Protein AF-M9VW83-F1 (afdb_monomer_lite)

pLDDT: mean 87.37, std 6.97, range [63.47, 95.56]

InterPro domains:
  IPR001694 NADH:ubiquinone oxidoreductase, subunit 1/F420H2 oxidoreductase subunit H [PF00146] (6-55)
  IPR001694 NADH:ubiquinone oxidoreductase, subunit 1/F420H2 oxidoreductase subunit H [PTHR11432] (4-55)

Organism: NCBI:txid1317540

Foldseek 3Di:
DVVVVVVVVVVVVVVLVVLVVVQVVQQVVCVVVVHGGQQPPPHRNPCVSVVVVVD

Radius of gyration: 14.63 Å; chains: 1; bounding box: 32×18×43 Å

Structure (mmCIF, N/CA/C/O backbone):
data_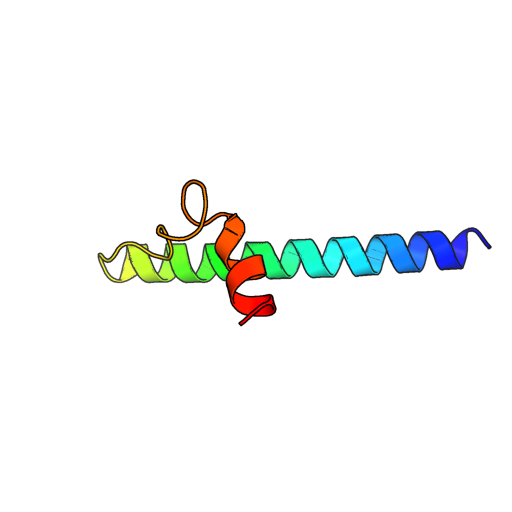AF-M9VW83-F1
#
_entry.id   AF-M9VW83-F1
#
loop_
_atom_site.group_PDB
_atom_site.id
_atom_site.type_symbol
_atom_site.label_atom_id
_atom_site.label_alt_id
_atom_site.label_comp_id
_atom_site.label_asym_id
_atom_site.label_entity_id
_atom_site.label_seq_id
_atom_site.pdbx_PDB_ins_code
_atom_site.Cartn_x
_atom_site.Cartn_y
_atom_site.Cartn_z
_atom_site.occupancy
_atom_site.B_iso_or_equiv
_atom_site.auth_seq_id
_atom_site.auth_comp_id
_atom_site.auth_asym_id
_atom_site.auth_atom_id
_atom_site.pdbx_PDB_model_num
ATOM 1 N N . LYS A 1 1 ? 16.669 -4.276 -26.042 1.00 63.47 1 LYS A N 1
ATOM 2 C CA . LYS A 1 1 ? 15.205 -4.550 -26.034 1.00 63.47 1 LYS A CA 1
ATOM 3 C C . LYS A 1 1 ? 14.726 -5.128 -24.699 1.00 63.47 1 LYS A C 1
ATOM 5 O O . LYS A 1 1 ? 13.895 -4.482 -24.081 1.00 63.47 1 LYS A O 1
ATOM 10 N N . ILE A 1 2 ? 15.290 -6.245 -24.210 1.00 83.94 2 ILE A N 1
ATOM 11 C CA . ILE A 1 2 ? 14.937 -6.847 -22.900 1.00 83.94 2 ILE A CA 1
ATOM 12 C C . ILE A 1 2 ? 15.054 -5.857 -21.726 1.00 83.94 2 ILE A C 1
ATOM 14 O O . ILE A 1 2 ? 14.189 -5.825 -20.861 1.00 83.94 2 ILE A O 1
ATOM 18 N N . PHE A 1 3 ? 16.077 -4.993 -21.738 1.00 86.38 3 PHE A N 1
ATOM 19 C CA . PHE A 1 3 ? 16.298 -4.005 -20.678 1.00 86.38 3 PHE A CA 1
ATOM 20 C C . PHE A 1 3 ? 15.132 -3.016 -20.521 1.00 86.38 3 PHE A C 1
ATOM 22 O O . PHE A 1 3 ? 14.727 -2.732 -19.402 1.00 86.38 3 PHE A O 1
ATOM 29 N N . LEU A 1 4 ? 14.545 -2.552 -21.631 1.00 90.12 4 LEU A N 1
ATOM 30 C CA . LEU A 1 4 ? 13.400 -1.637 -21.598 1.00 90.12 4 LEU A CA 1
ATOM 31 C C . LEU A 1 4 ? 12.159 -2.325 -21.011 1.00 90.12 4 LEU A C 1
ATOM 33 O O . LEU A 1 4 ? 11.448 -1.732 -20.210 1.00 90.12 4 LEU A O 1
ATOM 37 N N . VAL A 1 5 ? 11.927 -3.589 -21.380 1.00 91.38 5 VAL A N 1
ATOM 38 C CA . VAL A 1 5 ? 10.806 -4.386 -20.857 1.00 91.38 5 VAL A CA 1
ATOM 39 C C . VAL A 1 5 ? 10.971 -4.627 -19.356 1.00 91.38 5 VAL A C 1
ATOM 41 O O . VAL A 1 5 ? 10.031 -4.407 -18.601 1.00 91.38 5 VAL A O 1
ATOM 44 N N . ASN A 1 6 ? 12.174 -5.000 -18.910 1.00 92.00 6 ASN A N 1
ATOM 45 C CA . ASN A 1 6 ? 12.468 -5.190 -17.489 1.00 92.00 6 ASN A CA 1
ATOM 46 C C . ASN A 1 6 ? 12.318 -3.890 -16.697 1.00 92.00 6 ASN A C 1
ATOM 48 O O . ASN A 1 6 ? 11.726 -3.902 -15.623 1.00 92.00 6 ASN A O 1
ATOM 52 N N . PHE A 1 7 ? 12.804 -2.769 -17.234 1.00 92.19 7 PHE A N 1
ATOM 53 C CA . PHE A 1 7 ? 12.645 -1.462 -16.601 1.00 92.19 7 PHE A CA 1
ATOM 54 C C . PHE A 1 7 ? 11.164 -1.107 -16.420 1.00 92.19 7 PHE A C 1
ATOM 56 O O . PHE A 1 7 ? 10.746 -0.794 -15.309 1.00 92.19 7 PHE A O 1
ATOM 63 N N . LEU A 1 8 ? 10.352 -1.258 -17.473 1.00 92.88 8 LEU A N 1
ATOM 64 C CA . LEU A 1 8 ? 8.907 -1.023 -17.410 1.00 92.88 8 LEU A CA 1
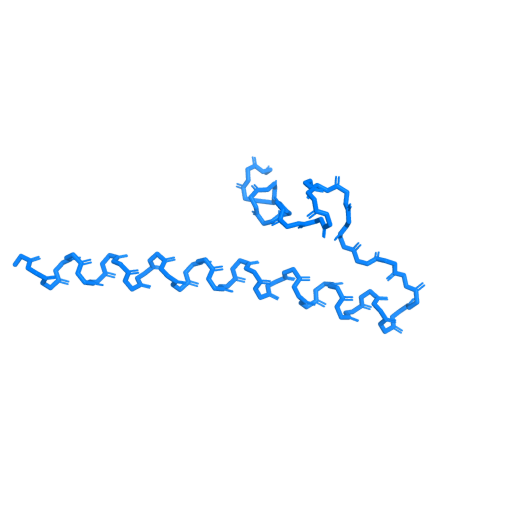ATOM 65 C C . LEU A 1 8 ? 8.210 -1.934 -16.388 1.00 92.88 8 LEU A C 1
ATOM 67 O O . LEU A 1 8 ? 7.391 -1.456 -15.603 1.00 92.88 8 LEU A O 1
ATOM 71 N N . LEU A 1 9 ? 8.552 -3.225 -16.357 1.00 93.56 9 LEU A N 1
ATOM 72 C CA . LEU A 1 9 ? 7.994 -4.177 -15.391 1.00 93.56 9 LEU A CA 1
ATOM 73 C C . LEU A 1 9 ? 8.326 -3.786 -13.945 1.00 93.56 9 LEU A C 1
ATOM 75 O O . LEU A 1 9 ? 7.445 -3.806 -13.085 1.00 93.56 9 LEU A O 1
ATOM 79 N N . ILE A 1 10 ? 9.572 -3.384 -13.684 1.00 94.88 10 ILE A N 1
ATOM 80 C CA . ILE A 1 10 ? 10.016 -2.939 -12.359 1.00 94.88 10 ILE A CA 1
ATOM 81 C C . ILE A 1 10 ? 9.249 -1.682 -11.933 1.00 94.88 10 ILE A C 1
ATOM 83 O O . ILE A 1 10 ? 8.722 -1.638 -10.821 1.00 94.88 10 ILE A O 1
ATOM 87 N N . THR A 1 11 ? 9.123 -0.683 -12.813 1.00 93.06 11 THR A N 1
ATOM 88 C CA . THR A 1 11 ? 8.388 0.553 -12.504 1.00 93.06 11 THR A CA 1
ATOM 89 C C . THR A 1 11 ? 6.924 0.273 -12.155 1.00 93.06 11 THR A C 1
ATOM 91 O O . THR A 1 11 ? 6.417 0.797 -11.163 1.00 93.06 11 THR A O 1
ATOM 94 N N . ILE A 1 12 ? 6.252 -0.593 -12.919 1.00 95.06 12 ILE A N 1
ATOM 95 C CA . ILE A 1 12 ? 4.853 -0.974 -12.672 1.00 95.06 12 ILE A CA 1
ATOM 96 C C . ILE A 1 12 ? 4.709 -1.703 -11.330 1.00 95.06 12 ILE A C 1
ATOM 98 O O . ILE A 1 12 ? 3.811 -1.388 -10.547 1.00 95.06 12 ILE A O 1
ATOM 102 N N . SER A 1 13 ? 5.615 -2.637 -11.026 1.00 93.62 13 SER A N 1
ATOM 103 C CA . SER A 1 13 ? 5.598 -3.371 -9.757 1.00 93.62 13 SER A CA 1
ATOM 104 C C . SER A 1 13 ? 5.770 -2.446 -8.549 1.00 93.62 13 SER A C 1
ATOM 106 O O . SER A 1 13 ? 5.108 -2.637 -7.528 1.00 93.62 13 SER A O 1
ATOM 108 N N . ILE A 1 14 ? 6.634 -1.431 -8.654 1.00 95.56 14 ILE A N 1
ATOM 109 C CA . ILE A 1 14 ? 6.860 -0.455 -7.580 1.00 95.56 14 ILE A CA 1
ATOM 110 C C . ILE A 1 14 ? 5.606 0.396 -7.350 1.00 95.56 14 ILE A C 1
ATOM 112 O O . ILE A 1 14 ? 5.183 0.554 -6.206 1.00 95.56 14 ILE A O 1
ATOM 116 N N . LEU A 1 15 ? 4.971 0.893 -8.418 1.00 92.19 15 LEU A N 1
ATOM 117 C CA . LEU A 1 15 ? 3.742 1.692 -8.325 1.00 92.19 15 LEU A CA 1
ATOM 118 C C . LEU A 1 15 ? 2.615 0.932 -7.614 1.00 92.19 15 LEU A C 1
ATOM 120 O O . LEU A 1 15 ? 1.960 1.473 -6.723 1.00 92.19 15 LEU A O 1
ATOM 124 N N . ILE A 1 16 ? 2.435 -0.343 -7.960 1.00 92.25 16 ILE A N 1
ATOM 125 C CA . ILE A 1 16 ? 1.437 -1.213 -7.330 1.00 92.25 16 ILE A CA 1
ATOM 126 C C . ILE A 1 16 ? 1.765 -1.443 -5.850 1.00 92.25 16 ILE A C 1
ATOM 128 O O . ILE A 1 16 ? 0.879 -1.345 -5.000 1.00 92.25 16 ILE A O 1
ATOM 132 N N . SER A 1 17 ? 3.034 -1.698 -5.520 1.00 93.81 17 SER A N 1
ATOM 133 C CA . SER A 1 17 ? 3.459 -1.891 -4.131 1.00 93.81 17 SER A CA 1
ATOM 134 C C . SE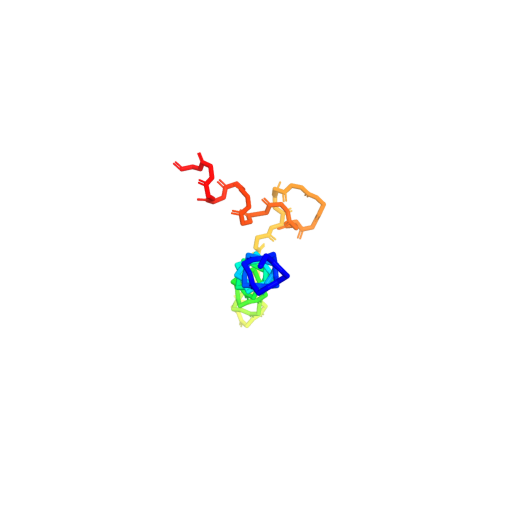R A 1 17 ? 3.186 -0.653 -3.273 1.00 93.81 17 SER A C 1
ATOM 136 O O . SER A 1 17 ? 2.665 -0.775 -2.165 1.00 93.81 17 SER A O 1
ATOM 138 N N . VAL A 1 18 ? 3.497 0.542 -3.782 1.00 94.50 18 VAL A N 1
ATOM 139 C CA . VAL A 1 18 ? 3.262 1.805 -3.067 1.00 94.50 18 VAL A CA 1
ATOM 140 C C . VAL A 1 18 ? 1.763 2.048 -2.880 1.00 94.50 18 VAL A C 1
ATOM 142 O O . VAL A 1 18 ? 1.330 2.382 -1.778 1.00 94.50 18 VAL A O 1
ATOM 145 N N . ALA A 1 19 ?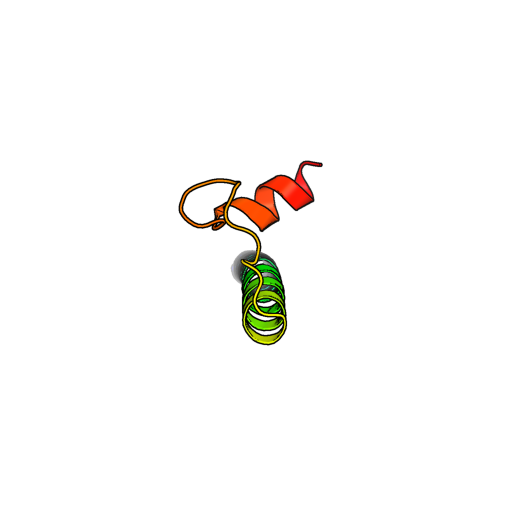 0.951 1.802 -3.911 1.00 90.19 19 ALA A N 1
ATOM 146 C CA . ALA A 1 19 ? -0.501 1.939 -3.836 1.00 90.19 19 ALA A CA 1
ATOM 147 C C . ALA A 1 19 ? -1.110 1.088 -2.705 1.00 90.19 19 ALA A C 1
ATOM 149 O O . ALA A 1 19 ? -1.887 1.601 -1.899 1.00 90.19 19 ALA A O 1
ATOM 150 N N . PHE A 1 20 ? -0.717 -0.182 -2.573 1.00 90.25 20 PHE A N 1
ATOM 151 C CA . PHE A 1 20 ? -1.195 -1.037 -1.479 1.00 90.25 20 PHE A CA 1
ATOM 152 C C . PHE A 1 20 ? -0.626 -0.650 -0.111 1.00 90.25 20 PHE A C 1
ATOM 154 O O . PHE A 1 20 ? -1.348 -0.718 0.890 1.00 90.25 20 PHE A O 1
ATOM 161 N N . TYR A 1 21 ? 0.629 -0.201 -0.062 1.00 91.69 21 TYR A N 1
ATOM 162 C CA . TYR A 1 21 ? 1.259 0.265 1.172 1.00 91.69 21 TYR A CA 1
ATOM 163 C C . TYR A 1 21 ? 0.478 1.428 1.808 1.00 91.69 21 TYR A C 1
ATOM 165 O O . TYR A 1 21 ? 0.227 1.416 3.013 1.00 91.69 21 TYR A O 1
ATOM 173 N N . THR A 1 22 ? -0.025 2.371 1.002 1.00 90.94 22 THR A N 1
ATOM 174 C CA . THR A 1 22 ? -0.838 3.492 1.517 1.00 90.94 22 THR A CA 1
ATOM 175 C C . THR A 1 22 ? -2.170 3.057 2.147 1.00 90.94 22 THR A C 1
ATOM 177 O O . THR A 1 22 ? -2.596 3.625 3.156 1.00 90.94 22 THR A O 1
ATOM 180 N N . ILE A 1 23 ? -2.842 2.024 1.614 1.00 91.31 23 ILE A N 1
ATOM 181 C CA . ILE A 1 23 ? -4.066 1.480 2.237 1.00 91.31 23 ILE A CA 1
ATOM 182 C C . ILE A 1 23 ? -3.733 0.887 3.603 1.00 91.31 23 ILE A C 1
ATOM 184 O O . ILE A 1 23 ? -4.480 1.083 4.564 1.00 91.31 23 ILE A O 1
ATOM 188 N N . LEU A 1 24 ? -2.637 0.130 3.672 1.00 90.06 24 LEU A N 1
ATOM 189 C CA . LEU A 1 24 ? -2.201 -0.548 4.884 1.00 90.06 24 LEU A CA 1
ATOM 190 C C . LEU A 1 24 ? -1.916 0.465 5.994 1.00 90.06 24 LEU A C 1
ATOM 192 O O . LEU A 1 24 ? -2.450 0.313 7.090 1.00 90.06 24 LEU A O 1
ATOM 196 N N . GLU A 1 25 ? -1.190 1.540 5.692 1.00 92.44 25 GLU A N 1
ATOM 197 C CA . GLU A 1 25 ? -0.947 2.639 6.630 1.00 92.44 25 GLU A CA 1
ATOM 198 C C . GLU A 1 25 ? -2.266 3.231 7.159 1.00 92.44 25 GLU A C 1
ATOM 200 O O . GLU A 1 25 ? -2.483 3.309 8.371 1.00 92.44 25 GLU A O 1
ATOM 205 N N . ARG A 1 26 ? -3.211 3.562 6.264 1.00 90.62 26 ARG A N 1
ATOM 206 C CA . ARG A 1 26 ? -4.527 4.109 6.649 1.00 90.62 26 ARG A CA 1
ATOM 207 C C . ARG A 1 26 ? -5.360 3.128 7.475 1.00 90.62 26 ARG A C 1
ATOM 209 O O . ARG A 1 26 ? -6.138 3.561 8.327 1.00 90.62 26 ARG A O 1
ATOM 216 N N . LYS A 1 27 ? -5.228 1.819 7.237 1.00 88.75 27 LYS A N 1
ATOM 217 C CA . LYS A 1 27 ? -5.883 0.787 8.052 1.00 88.75 27 LYS A CA 1
ATOM 218 C C . LYS A 1 27 ? -5.256 0.701 9.439 1.00 88.75 27 LYS A C 1
ATOM 220 O O . LYS A 1 27 ? -6.005 0.716 10.409 1.00 88.75 27 LYS A O 1
ATOM 225 N N . ILE A 1 28 ? -3.926 0.688 9.543 1.00 92.44 28 ILE A N 1
ATOM 226 C CA . ILE A 1 28 ? -3.204 0.661 10.825 1.00 92.44 28 ILE A CA 1
ATOM 227 C C . ILE A 1 28 ? -3.538 1.896 11.665 1.00 92.44 28 ILE A C 1
ATOM 229 O O . ILE A 1 28 ? -3.939 1.754 12.817 1.00 92.44 28 ILE A O 1
ATOM 233 N N . LEU A 1 29 ? -3.465 3.095 11.082 1.00 91.62 29 LEU A N 1
ATOM 234 C CA . LEU A 1 29 ? -3.829 4.339 11.767 1.00 91.62 29 LEU A CA 1
ATOM 235 C C . LEU A 1 29 ? -5.296 4.345 12.212 1.00 91.62 29 LEU A C 1
ATOM 237 O O . LEU A 1 29 ? -5.606 4.830 13.297 1.00 91.62 29 LEU A O 1
ATOM 241 N N . GLY A 1 30 ? -6.196 3.773 11.406 1.00 90.94 30 GLY A N 1
ATOM 242 C CA . GLY A 1 30 ? -7.585 3.561 11.803 1.00 90.94 30 GLY A CA 1
ATOM 243 C C . GLY A 1 30 ? -7.689 2.671 13.042 1.00 90.94 30 GLY A C 1
ATOM 244 O O . GLY A 1 30 ? -8.318 3.066 14.024 1.00 90.94 30 GLY A O 1
ATOM 245 N N . TYR A 1 31 ? -7.022 1.514 13.030 1.00 91.81 31 TYR A N 1
ATOM 246 C CA . TYR A 1 31 ? -7.040 0.579 14.156 1.00 91.81 31 TYR A CA 1
ATOM 247 C C . TYR A 1 31 ? -6.476 1.194 15.441 1.00 91.81 31 TYR A C 1
ATOM 249 O O . TYR A 1 31 ? -7.081 1.023 16.496 1.00 91.81 31 TYR A O 1
ATOM 257 N N . ILE A 1 32 ? -5.389 1.969 15.352 1.00 95.31 32 ILE A N 1
ATOM 258 C CA . ILE A 1 32 ? -4.812 2.700 16.495 1.00 95.31 32 ILE A CA 1
ATOM 259 C C . ILE A 1 32 ? -5.811 3.721 17.060 1.00 95.31 32 ILE A C 1
ATOM 261 O O . ILE A 1 32 ? -5.909 3.899 18.270 1.00 95.31 32 ILE A O 1
ATOM 265 N N . GLN A 1 33 ? -6.580 4.376 16.192 1.00 95.06 33 GLN A N 1
ATOM 266 C CA . GLN A 1 33 ? -7.561 5.400 16.561 1.00 95.06 33 GLN A CA 1
ATOM 267 C C . GLN A 1 33 ? -8.960 4.832 16.875 1.00 95.06 33 GLN A C 1
ATOM 269 O O . GLN A 1 33 ? -9.913 5.602 16.960 1.00 95.06 33 GLN A O 1
ATOM 274 N N . ILE A 1 34 ? -9.116 3.506 17.013 1.00 89.50 34 ILE A N 1
ATOM 275 C CA . ILE A 1 34 ? -10.407 2.831 17.275 1.00 89.50 34 ILE A CA 1
ATOM 276 C C . ILE A 1 34 ? -11.475 3.225 16.228 1.00 89.50 34 ILE A C 1
ATOM 278 O O . ILE A 1 34 ? -12.671 3.322 16.493 1.00 89.50 34 ILE A O 1
ATOM 282 N N . ARG A 1 35 ? -11.054 3.444 14.979 1.00 91.25 35 ARG A N 1
ATOM 283 C CA . ARG A 1 35 ? -11.955 3.677 13.844 1.00 91.25 35 ARG A CA 1
ATOM 284 C C . ARG A 1 35 ? -11.626 2.730 12.704 1.00 91.25 35 ARG A C 1
ATOM 286 O O . ARG A 1 35 ? -10.482 2.359 12.475 1.00 91.25 35 ARG A O 1
ATOM 293 N N . LYS A 1 36 ? -12.627 2.336 11.923 1.00 78.56 36 LYS A N 1
ATOM 294 C CA . LYS A 1 36 ? -12.347 1.538 10.726 1.00 78.56 36 LYS A CA 1
ATOM 295 C C . LYS A 1 36 ? -11.664 2.431 9.688 1.00 78.56 36 LYS A C 1
ATOM 297 O O . LYS A 1 36 ? -12.162 3.510 9.368 1.00 78.56 36 LYS A O 1
ATOM 302 N N . GLY A 1 37 ? -10.515 1.977 9.189 1.00 84.31 37 GLY A N 1
ATOM 303 C CA . GLY A 1 37 ? -9.868 2.551 8.011 1.00 84.31 37 GLY A CA 1
ATOM 304 C C . GLY A 1 37 ? -10.730 2.381 6.747 1.00 84.31 37 GLY A C 1
ATOM 305 O O . GLY A 1 37 ? -11.881 1.942 6.830 1.00 84.31 37 GLY A O 1
ATOM 306 N N . PRO A 1 38 ? -10.202 2.711 5.559 1.00 82.06 38 PRO A N 1
ATOM 307 C CA . PRO A 1 38 ? -10.963 2.638 4.313 1.00 82.06 38 PRO A CA 1
ATOM 308 C C . PRO A 1 38 ? -11.545 1.230 4.092 1.00 82.06 38 PRO A C 1
ATOM 310 O O . PRO A 1 38 ? -10.806 0.254 3.971 1.00 82.06 38 PRO A O 1
ATOM 313 N N . ASN A 1 39 ? -12.882 1.134 4.075 1.00 79.50 39 ASN A N 1
ATOM 314 C CA . ASN A 1 39 ? -13.633 -0.124 3.934 1.00 79.50 39 ASN A CA 1
ATOM 315 C C . ASN A 1 39 ? -14.795 -0.032 2.922 1.00 79.50 39 ASN A C 1
ATOM 317 O O . ASN A 1 39 ? -15.560 -0.979 2.786 1.00 79.50 39 ASN A O 1
ATOM 321 N N . LYS A 1 40 ? -14.981 1.124 2.262 1.00 69.81 40 LYS A N 1
ATOM 322 C CA . LYS A 1 40 ? -16.199 1.433 1.484 1.00 69.81 40 LYS A CA 1
ATOM 323 C C . LYS A 1 40 ? -16.068 1.176 -0.024 1.00 69.81 40 LYS A C 1
ATOM 325 O O . LYS A 1 40 ? -17.072 0.919 -0.673 1.00 69.81 40 LYS A O 1
ATOM 330 N N . VAL A 1 41 ? -14.860 1.248 -0.583 1.00 78.31 41 VAL A N 1
ATOM 331 C 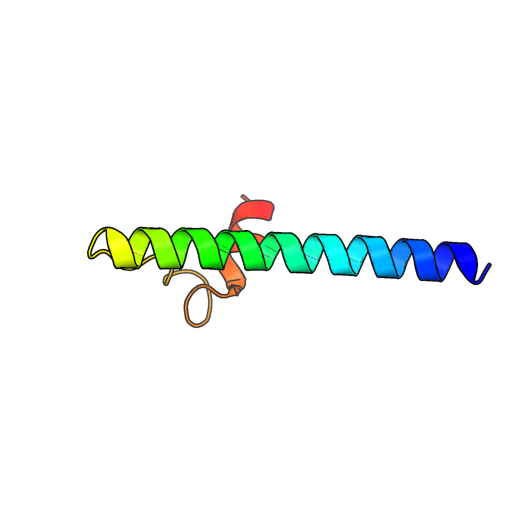CA . VAL A 1 41 ? -14.605 1.091 -2.029 1.00 78.31 41 VAL A CA 1
ATOM 332 C C . VAL A 1 41 ? -14.049 -0.300 -2.344 1.00 78.31 41 VAL A C 1
ATOM 334 O O . VAL A 1 41 ? -12.934 -0.653 -1.960 1.00 78.31 41 VAL A O 1
ATOM 337 N N . GLY A 1 42 ? -14.848 -1.105 -3.049 1.00 81.81 42 GLY A N 1
ATOM 338 C CA . GLY A 1 42 ? -14.543 -2.506 -3.359 1.00 81.81 42 GLY A CA 1
ATOM 339 C C . GLY A 1 42 ? -14.664 -3.452 -2.159 1.00 81.81 42 GLY A C 1
ATOM 340 O O . GLY A 1 42 ? -15.176 -3.089 -1.101 1.00 81.81 42 GLY A O 1
ATOM 341 N N . PHE A 1 43 ? -14.165 -4.681 -2.312 1.00 76.56 43 PHE A N 1
ATOM 342 C CA . PHE A 1 43 ? -14.141 -5.670 -1.231 1.00 76.56 43 PHE A CA 1
ATOM 343 C C . PHE A 1 43 ? -13.108 -5.254 -0.168 1.00 76.56 43 PHE A C 1
ATOM 345 O O . PHE A 1 43 ? -11.923 -5.131 -0.470 1.00 76.56 43 PHE A O 1
ATOM 352 N N . LEU A 1 44 ? -13.551 -4.968 1.062 1.00 77.88 44 LEU A N 1
ATOM 353 C CA . LEU A 1 44 ? -12.708 -4.518 2.185 1.00 77.88 44 LEU A CA 1
ATOM 354 C C . LEU A 1 44 ? -11.804 -3.291 1.903 1.00 77.88 44 LEU A C 1
ATOM 356 O O . LEU A 1 44 ? -10.760 -3.129 2.543 1.00 77.88 44 LEU A O 1
ATOM 360 N N . GLY A 1 45 ? -12.156 -2.412 0.959 1.00 81.06 45 GLY A N 1
ATOM 361 C CA . GLY A 1 45 ? -11.330 -1.237 0.641 1.00 81.06 45 GLY A CA 1
ATOM 362 C C . GLY A 1 45 ? -10.135 -1.509 -0.285 1.00 81.06 45 GLY A C 1
ATOM 363 O O . GLY A 1 45 ? -9.300 -0.626 -0.449 1.00 81.06 45 GLY A O 1
ATOM 364 N N . ILE A 1 46 ? -10.019 -2.701 -0.888 1.00 83.62 46 ILE A N 1
ATOM 365 C CA . ILE A 1 46 ? -8.898 -3.066 -1.784 1.00 83.62 46 ILE A CA 1
ATOM 366 C C . ILE A 1 46 ? -8.819 -2.144 -3.009 1.00 83.62 46 ILE A C 1
ATOM 368 O O . ILE A 1 46 ? -7.728 -1.856 -3.491 1.00 83.62 46 ILE A O 1
ATOM 372 N N . LEU A 1 47 ? -9.962 -1.648 -3.491 1.00 85.69 47 LEU A N 1
ATOM 373 C CA . LEU A 1 47 ? -10.026 -0.758 -4.655 1.00 85.69 47 LEU A CA 1
ATOM 374 C C . LEU A 1 47 ? -9.827 0.727 -4.302 1.00 85.69 47 LEU A C 1
ATOM 376 O O . LEU A 1 47 ? -9.904 1.580 -5.184 1.00 85.69 47 LEU A O 1
ATOM 380 N N . GLN A 1 48 ? -9.540 1.055 -3.038 1.00 86.56 48 GLN A N 1
ATOM 381 C CA . GLN A 1 48 ? -9.290 2.431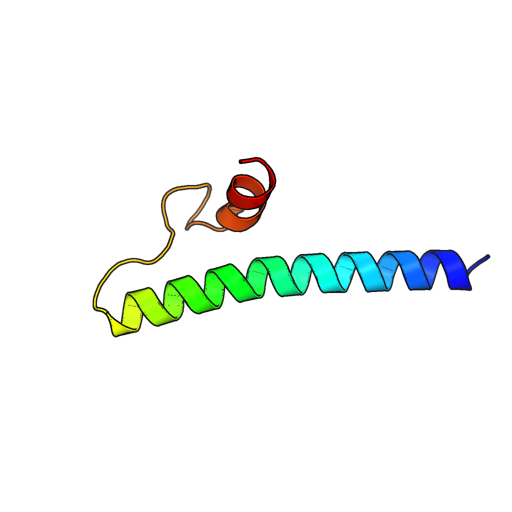 -2.599 1.00 86.56 48 GLN A CA 1
ATOM 382 C C . GLN A 1 48 ? -8.209 3.185 -3.392 1.00 86.56 48 GLN A C 1
ATOM 384 O O . GLN A 1 48 ? -8.489 4.319 -3.765 1.00 86.56 48 GLN A O 1
ATOM 389 N N . PRO A 1 49 ? -7.023 2.631 -3.699 1.00 84.31 49 PRO A N 1
ATOM 390 C CA . PRO A 1 49 ? -5.972 3.389 -4.371 1.00 84.31 49 PRO A CA 1
ATOM 391 C C . PRO A 1 49 ? -6.332 3.686 -5.826 1.00 84.31 49 PRO A C 1
ATOM 393 O O . PRO A 1 49 ? -5.930 4.716 -6.349 1.00 84.31 49 PRO A O 1
ATOM 396 N N . PHE A 1 50 ? -7.142 2.836 -6.465 1.00 85.38 50 PHE A N 1
ATOM 397 C CA . PHE A 1 50 ? -7.691 3.128 -7.788 1.00 85.38 50 PHE A CA 1
ATOM 398 C C . PHE A 1 50 ? -8.728 4.247 -7.714 1.00 85.38 50 PHE A C 1
ATOM 400 O O . PHE A 1 50 ? -8.699 5.162 -8.527 1.00 85.38 50 PHE A O 1
ATOM 407 N N . SER A 1 51 ? -9.612 4.213 -6.711 1.00 84.75 51 SER A N 1
ATOM 408 C CA . SER A 1 51 ? -10.586 5.287 -6.500 1.00 84.75 51 SER A CA 1
ATOM 409 C C . SER A 1 51 ? -9.927 6.623 -6.151 1.00 84.75 51 SER A C 1
ATOM 411 O O . SER A 1 51 ? -10.460 7.652 -6.544 1.00 84.75 51 SER A O 1
ATOM 413 N N . ASP A 1 52 ? -8.814 6.616 -5.417 1.00 83.38 52 ASP A N 1
ATOM 414 C CA . ASP A 1 52 ? -8.055 7.824 -5.076 1.00 83.38 52 ASP A CA 1
ATOM 415 C C . ASP A 1 52 ? -7.226 8.341 -6.264 1.00 83.38 52 ASP A C 1
ATOM 417 O O . ASP A 1 52 ? -6.976 9.535 -6.332 1.00 83.38 52 ASP A O 1
ATOM 421 N N . ALA A 1 53 ? -6.812 7.473 -7.195 1.00 83.88 53 ALA A N 1
ATOM 422 C CA . ALA A 1 53 ? -6.096 7.870 -8.412 1.00 83.88 53 ALA A CA 1
ATOM 423 C C . ALA A 1 53 ? -7.021 8.376 -9.534 1.00 83.88 53 ALA A C 1
ATOM 425 O O . ALA A 1 53 ? -6.581 9.128 -10.398 1.00 83.88 53 ALA A O 1
ATOM 426 N N . LEU A 1 54 ? -8.278 7.918 -9.555 1.00 82.69 54 LEU A N 1
ATOM 427 C CA . LEU A 1 54 ? -9.294 8.344 -10.525 1.00 82.69 54 LEU A CA 1
ATOM 428 C C . LEU A 1 54 ? -10.052 9.605 -10.093 1.00 82.69 54 LEU A C 1
ATOM 430 O O . LEU A 1 54 ? -10.714 10.218 -10.930 1.00 82.69 54 LEU A O 1
ATOM 434 N N . LYS A 1 55 ? -10.018 9.932 -8.798 1.00 70.19 55 LYS A N 1
ATOM 435 C CA . LYS A 1 55 ? -10.621 11.143 -8.238 1.00 70.19 55 LYS A CA 1
ATOM 436 C C . LYS A 1 55 ? -9.720 12.348 -8.473 1.00 70.19 55 LYS A C 1
ATOM 438 O O . LYS A 1 55 ? -10.291 13.419 -8.766 1.00 70.19 55 LYS A O 1
#

Sequence (55 aa):
KIFLVNFLLITISILISVAFYTILERKILGYIQIRKGPNKVGFLGILQPFSDALK

Secondary structure (DSSP, 8-state):
-HHHHHHHHHHHHHHHHHHHHHHHHHHHHHHHTTS--S-SSSGGGTTHHHHHHH-